Protein AF-A0A347WMI6-F1 (afdb_monomer_lite)

InterPro domains:
  IPR008792 Coenzyme PQQ synthesis protein D [PF05402] (23-53)
  IPR041881 Coenzyme PQQ synthesis protein D superfamily [G3DSA:1.10.10.1150] (3-57)

Foldseek 3Di:
DAADDPQWDWDQDPNWIWIDHPPDIDTDDPLVVLLNVVRHVPDDPVRSVVVCCVPPNVDDPPCVVVSVPD

Sequence (70 aa):
MYSKSLKTYLAKVEEKFIITDTIDVYEVNEVGARIFDLCNGKNTVEDIAIVLAKTKYKFLIIFLYFLKCS

pLDDT: mean 70.59, std 15.04, range [32.03, 86.0]

Radius of gyration: 11.94 Å; chains: 1; bounding box: 26×19×29 Å

Structure (mmCIF, N/CA/C/O backbone):
data_AF-A0A347WMI6-F1
#
_entry.id   AF-A0A347WMI6-F1
#
loop_
_atom_site.group_PDB
_atom_site.id
_atom_site.type_symbol
_atom_site.label_atom_id
_atom_site.label_alt_id
_atom_site.label_comp_id
_atom_site.label_asym_id
_atom_site.label_entity_id
_atom_site.label_seq_id
_atom_site.pdbx_PDB_ins_code
_atom_site.Cartn_x
_atom_site.Cartn_y
_atom_site.Cartn_z
_atom_site.occupancy
_atom_site.B_iso_or_equiv
_atom_site.auth_seq_id
_atom_site.auth_comp_id
_atom_site.auth_asym_id
_atom_site.auth_atom_id
_atom_site.pdbx_PDB_model_num
ATOM 1 N N . MET A 1 1 ? 10.748 2.996 8.528 1.00 60.41 1 MET A N 1
ATOM 2 C CA . MET A 1 1 ? 9.719 3.872 7.922 1.00 60.41 1 MET A CA 1
ATOM 3 C C . MET A 1 1 ? 9.387 3.295 6.559 1.00 60.41 1 MET A C 1
ATOM 5 O O . MET A 1 1 ? 10.323 2.924 5.862 1.00 60.41 1 MET A O 1
ATOM 9 N N . TYR A 1 2 ? 8.107 3.143 6.213 1.00 60.91 2 TYR A N 1
ATOM 10 C CA . TYR A 1 2 ? 7.715 2.530 4.936 1.00 60.91 2 TYR A CA 1
ATOM 11 C C . TYR A 1 2 ? 7.533 3.609 3.873 1.00 60.91 2 TYR A C 1
ATOM 13 O O . TY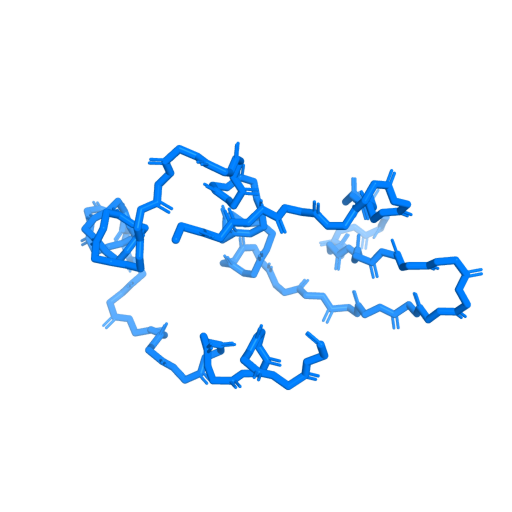R A 1 2 ? 6.756 4.548 4.057 1.00 60.91 2 TYR A O 1
ATOM 21 N N . SER A 1 3 ? 8.257 3.476 2.768 1.00 61.69 3 SER A N 1
ATOM 22 C CA . SER A 1 3 ? 8.177 4.356 1.605 1.00 61.69 3 SER A CA 1
ATOM 23 C C . SER A 1 3 ? 7.661 3.582 0.400 1.00 61.69 3 SER A C 1
ATOM 25 O O . SER A 1 3 ? 8.110 2.465 0.151 1.00 61.69 3 SER A O 1
ATOM 27 N N . LYS A 1 4 ? 6.763 4.193 -0.375 1.00 69.06 4 LYS A N 1
ATOM 28 C CA . LYS A 1 4 ? 6.422 3.728 -1.725 1.00 69.06 4 LYS A CA 1
ATOM 29 C C . LYS A 1 4 ? 7.685 3.553 -2.570 1.00 69.06 4 LYS A C 1
ATOM 31 O O . LYS A 1 4 ? 8.589 4.389 -2.516 1.00 69.06 4 LYS A O 1
ATOM 36 N N . SER A 1 5 ? 7.708 2.508 -3.391 1.00 71.25 5 SER A N 1
ATOM 37 C CA . SER A 1 5 ? 8.675 2.412 -4.484 1.00 71.25 5 SER A CA 1
ATOM 38 C C . SER A 1 5 ? 8.408 3.543 -5.483 1.00 71.25 5 SER A C 1
ATOM 40 O O . SER A 1 5 ? 7.251 3.867 -5.764 1.00 71.25 5 SER A O 1
ATOM 42 N N . LEU A 1 6 ? 9.466 4.147 -6.034 1.00 65.06 6 LEU A N 1
ATOM 43 C CA . LEU A 1 6 ? 9.382 5.317 -6.927 1.00 65.06 6 LEU A CA 1
ATOM 44 C C . LEU A 1 6 ? 8.509 5.086 -8.170 1.00 65.06 6 LEU A C 1
ATOM 46 O O . LEU A 1 6 ? 8.040 6.046 -8.774 1.00 65.06 6 LEU A O 1
ATOM 50 N N . LYS A 1 7 ? 8.303 3.824 -8.556 1.00 73.00 7 LYS A N 1
ATOM 51 C CA . LYS A 1 7 ? 7.535 3.427 -9.742 1.00 73.00 7 LYS A CA 1
ATOM 52 C C . LYS A 1 7 ? 6.145 2.885 -9.417 1.00 73.00 7 LYS A C 1
ATOM 54 O O . LYS A 1 7 ? 5.445 2.462 -10.330 1.00 73.00 7 LYS A O 1
ATOM 59 N N . THR A 1 8 ? 5.742 2.911 -8.145 1.00 77.81 8 THR A N 1
ATOM 60 C CA . THR A 1 8 ? 4.431 2.408 -7.719 1.00 77.81 8 THR A CA 1
ATOM 61 C C . THR A 1 8 ? 3.379 3.508 -7.680 1.00 77.81 8 THR A C 1
ATOM 63 O O . THR A 1 8 ? 3.605 4.579 -7.116 1.00 77.81 8 THR A O 1
ATOM 66 N N . TYR A 1 9 ? 2.211 3.239 -8.260 1.00 81.88 9 TYR A N 1
ATOM 67 C CA . TYR A 1 9 ? 1.076 4.161 -8.286 1.00 81.88 9 TYR A CA 1
ATOM 68 C C . TYR A 1 9 ? -0.226 3.433 -7.952 1.00 81.88 9 TYR A C 1
ATOM 70 O O . TYR A 1 9 ? -0.371 2.237 -8.188 1.00 81.88 9 TYR A O 1
ATOM 78 N N . LEU A 1 10 ? -1.157 4.175 -7.351 1.00 83.62 10 LEU A N 1
ATOM 79 C CA . LEU A 1 10 ? -2.494 3.706 -7.007 1.00 83.62 10 LEU A CA 1
ATOM 80 C C . LEU A 1 10 ? -3.485 4.296 -8.011 1.00 83.62 10 LEU A C 1
ATOM 82 O O . LEU A 1 10 ? -3.579 5.517 -8.138 1.00 83.62 10 LEU A O 1
ATOM 86 N N . ALA A 1 11 ? -4.238 3.437 -8.685 1.00 84.50 11 ALA A N 1
ATOM 87 C CA . ALA A 1 11 ? -5.298 3.810 -9.610 1.00 84.50 11 ALA A CA 1
ATOM 88 C C . ALA A 1 11 ? -6.649 3.267 -9.127 1.00 84.50 11 ALA A C 1
ATOM 90 O O . ALA A 1 11 ? -6.719 2.220 -8.482 1.00 84.50 11 ALA A O 1
ATOM 91 N N . LYS A 1 12 ? -7.732 3.978 -9.453 1.00 86.00 12 LYS A N 1
ATOM 92 C CA . LYS A 1 12 ? -9.106 3.499 -9.268 1.00 86.00 12 LYS A CA 1
ATOM 93 C C . LYS A 1 12 ? -9.713 3.238 -10.642 1.00 86.00 12 LYS A C 1
ATOM 95 O O . LYS A 1 12 ? -9.844 4.174 -11.426 1.00 86.00 12 LYS A O 1
ATOM 100 N N . VAL A 1 13 ? -10.077 1.991 -10.921 1.00 85.81 13 VAL A N 1
ATOM 101 C CA . VAL A 1 13 ? -10.645 1.557 -12.207 1.00 85.81 13 VAL A CA 1
ATOM 102 C C . VAL A 1 13 ? -11.896 0.745 -11.915 1.00 85.81 13 VAL A C 1
ATOM 104 O O . VAL A 1 13 ? -11.816 -0.207 -11.152 1.00 85.81 13 VAL A O 1
ATOM 107 N N . GLU A 1 14 ? -13.041 1.133 -12.487 1.00 78.44 14 GLU A N 1
ATOM 108 C CA . GLU A 1 14 ? -14.295 0.355 -12.418 1.00 78.44 14 GLU A CA 1
ATOM 109 C C . GLU A 1 14 ? -14.631 -0.142 -10.996 1.00 78.44 14 GLU A C 1
ATOM 111 O O . GLU A 1 14 ? -14.901 -1.314 -10.768 1.00 78.44 14 GLU A O 1
ATOM 116 N N . GLU A 1 15 ? -14.552 0.767 -10.016 1.00 83.00 15 GLU A N 1
ATOM 117 C CA . GLU A 1 15 ? -14.787 0.521 -8.576 1.00 83.00 15 GLU A CA 1
ATOM 118 C C . GLU A 1 15 ? -13.710 -0.278 -7.822 1.00 83.00 15 GLU A C 1
ATOM 120 O O . GLU A 1 15 ? -13.762 -0.361 -6.594 1.00 83.00 15 GLU A O 1
ATOM 125 N N . LYS A 1 16 ? -12.676 -0.763 -8.507 1.00 80.88 16 LYS A N 1
ATOM 126 C CA . LYS A 1 16 ? -11.535 -1.464 -7.910 1.00 80.88 16 LYS A CA 1
ATOM 127 C C . LYS A 1 16 ? -10.362 -0.523 -7.660 1.00 80.88 16 LYS A C 1
ATOM 129 O O . LYS A 1 16 ? -10.137 0.427 -8.415 1.00 80.88 16 LYS A O 1
ATOM 134 N N . PHE A 1 17 ? -9.589 -0.799 -6.610 1.00 83.94 17 PHE A N 1
ATOM 135 C CA . PHE A 1 17 ? -8.310 -0.132 -6.377 1.00 83.94 17 PHE A CA 1
ATOM 136 C C . PHE A 1 17 ? -7.179 -1.025 -6.866 1.00 83.94 17 PHE A C 1
ATOM 138 O O . PHE A 1 17 ? -7.148 -2.218 -6.581 1.00 83.94 17 PHE A O 1
ATOM 145 N N . ILE A 1 18 ? -6.247 -0.446 -7.609 1.00 85.56 18 ILE A N 1
ATOM 146 C CA . ILE A 1 18 ? -5.153 -1.176 -8.236 1.00 85.56 18 ILE A CA 1
AT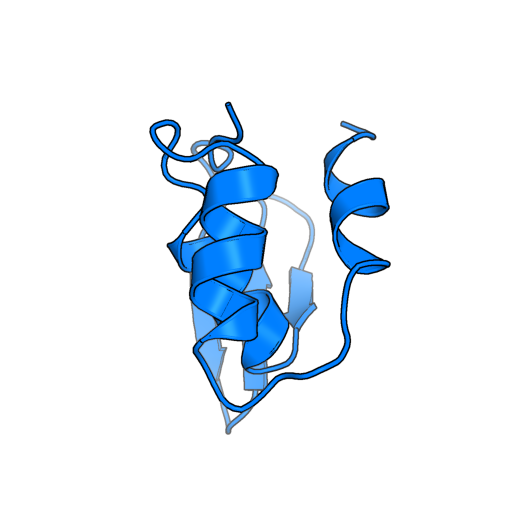OM 147 C C . ILE A 1 18 ? -3.848 -0.482 -7.875 1.00 85.56 18 ILE A C 1
ATOM 149 O O . ILE A 1 18 ? -3.711 0.724 -8.072 1.00 85.56 18 ILE A O 1
ATOM 153 N N . ILE A 1 19 ? -2.894 -1.244 -7.349 1.00 84.00 19 ILE A N 1
ATOM 154 C CA . ILE A 1 19 ? -1.509 -0.817 -7.178 1.00 84.00 19 ILE A CA 1
ATOM 155 C C . ILE A 1 19 ? -0.707 -1.439 -8.306 1.00 84.00 19 ILE A C 1
ATOM 157 O O . ILE A 1 19 ? -0.671 -2.656 -8.456 1.00 84.00 19 ILE A O 1
ATOM 161 N N . THR A 1 20 ? -0.048 -0.608 -9.089 1.00 80.25 20 THR A N 1
ATOM 162 C CA . THR A 1 20 ? 0.820 -1.056 -10.176 1.00 80.25 20 THR A CA 1
ATOM 163 C C . THR A 1 20 ? 2.262 -0.755 -9.814 1.00 80.25 20 THR A C 1
ATOM 165 O O . THR A 1 20 ? 2.581 0.382 -9.461 1.00 80.25 20 THR A O 1
ATOM 168 N N . ASP A 1 21 ? 3.123 -1.756 -9.929 1.00 75.00 21 ASP A N 1
ATOM 169 C CA . ASP A 1 21 ? 4.561 -1.578 -10.102 1.00 75.00 21 ASP A CA 1
ATOM 170 C C . ASP A 1 21 ? 4.884 -1.726 -11.599 1.00 75.00 21 ASP A C 1
ATOM 172 O O . ASP A 1 21 ? 4.046 -2.119 -12.404 1.00 75.00 21 ASP A O 1
ATOM 176 N N . THR A 1 22 ? 6.104 -1.392 -11.993 1.00 70.19 22 THR A N 1
ATOM 177 C CA . THR A 1 22 ? 6.624 -1.395 -13.365 1.00 70.19 22 THR A CA 1
ATOM 178 C C . THR A 1 22 ? 6.283 -2.643 -14.198 1.00 70.19 22 THR A C 1
ATOM 180 O O . THR A 1 22 ? 6.309 -2.566 -15.423 1.00 70.19 22 THR A O 1
ATOM 183 N N . ILE A 1 23 ? 6.015 -3.782 -13.553 1.00 73.94 23 ILE A N 1
ATOM 184 C CA . ILE A 1 23 ? 5.724 -5.075 -14.188 1.00 73.94 23 ILE A CA 1
ATOM 185 C C . ILE A 1 23 ? 4.445 -5.703 -13.609 1.00 73.94 23 ILE A C 1
ATOM 187 O O . ILE A 1 23 ? 3.671 -6.298 -14.356 1.00 73.94 23 ILE A O 1
ATOM 191 N N . ASP A 1 24 ? 4.193 -5.533 -12.309 1.00 76.75 24 ASP A N 1
ATOM 192 C CA . ASP A 1 24 ? 3.116 -6.227 -11.604 1.00 76.75 24 ASP A CA 1
ATOM 193 C C . ASP A 1 24 ? 1.916 -5.331 -11.296 1.00 76.75 24 ASP A C 1
ATOM 195 O O . ASP A 1 24 ? 2.042 -4.143 -10.994 1.00 76.75 24 ASP A O 1
ATOM 199 N N . VAL A 1 25 ? 0.732 -5.941 -11.306 1.00 79.50 25 VAL A N 1
ATOM 200 C CA . VAL A 1 25 ? -0.540 -5.284 -11.006 1.00 79.50 25 VAL A CA 1
ATOM 201 C C . VAL A 1 25 ? -1.218 -6.021 -9.858 1.00 79.50 25 VAL A C 1
ATOM 203 O O . VAL A 1 25 ? -1.535 -7.203 -9.967 1.00 79.50 25 VAL A O 1
ATOM 206 N N . TYR A 1 26 ? -1.470 -5.309 -8.765 1.00 80.06 26 TYR A N 1
ATOM 207 C CA . TYR A 1 26 ? -2.102 -5.832 -7.561 1.00 80.06 26 TYR A CA 1
ATOM 208 C C . TYR A 1 26 ? -3.465 -5.178 -7.365 1.00 80.06 26 TYR A C 1
ATOM 210 O O . TYR A 1 26 ? -3.562 -3.972 -7.138 1.00 80.06 26 TYR A O 1
ATOM 218 N N . GLU A 1 27 ? -4.530 -5.973 -7.415 1.00 81.50 27 GLU A N 1
ATOM 219 C CA . GLU A 1 27 ? -5.854 -5.519 -6.992 1.00 81.50 27 GLU A CA 1
ATOM 220 C C . GLU A 1 27 ? -5.898 -5.463 -5.460 1.00 81.50 27 GLU A C 1
ATOM 222 O O . GLU A 1 27 ? -5.561 -6.427 -4.769 1.00 81.50 27 GLU A O 1
ATOM 227 N N . VAL A 1 28 ? -6.307 -4.319 -4.921 1.00 81.94 28 VAL A N 1
ATOM 228 C CA . VAL A 1 28 ? -6.460 -4.094 -3.487 1.00 81.94 28 VAL A CA 1
ATOM 229 C C . VAL A 1 28 ? -7.862 -3.586 -3.181 1.00 81.94 28 VAL A C 1
ATOM 231 O O . VAL A 1 28 ? -8.549 -2.995 -4.010 1.00 81.94 28 VAL A O 1
ATOM 234 N N . ASN A 1 29 ? -8.303 -3.813 -1.950 1.00 84.31 29 ASN A N 1
ATOM 235 C CA . ASN A 1 29 ? -9.523 -3.200 -1.445 1.00 84.31 29 ASN A CA 1
ATOM 236 C C . ASN A 1 29 ? -9.247 -1.766 -0.950 1.00 84.31 29 ASN A C 1
ATOM 238 O O . ASN A 1 29 ? -8.109 -1.291 -0.931 1.00 84.31 29 ASN A O 1
ATOM 242 N N . GLU A 1 30 ? -10.297 -1.081 -0.498 1.00 83.19 30 GLU A N 1
ATOM 243 C CA . GLU A 1 30 ? -10.210 0.290 0.021 1.00 83.19 30 GLU A CA 1
ATOM 244 C C . GLU A 1 30 ? -9.195 0.433 1.172 1.00 83.19 30 GLU A C 1
ATOM 246 O O . GLU A 1 30 ? -8.472 1.427 1.259 1.00 83.19 30 GLU A O 1
ATOM 251 N N . VAL A 1 31 ? -9.080 -0.589 2.028 1.00 82.56 31 VAL A N 1
ATOM 252 C CA . VAL A 1 31 ? -8.122 -0.601 3.144 1.00 82.56 31 VAL A CA 1
ATOM 253 C C . VAL A 1 31 ? -6.686 -0.664 2.627 1.00 82.56 31 VAL A C 1
ATOM 255 O O . VAL A 1 31 ? -5.841 0.104 3.083 1.00 82.56 31 VAL A O 1
ATOM 258 N N . GLY A 1 32 ? -6.405 -1.527 1.648 1.00 79.50 32 GLY A N 1
ATOM 259 C CA . GLY A 1 32 ? -5.090 -1.624 1.011 1.00 79.50 32 GLY A CA 1
ATOM 260 C C . GLY A 1 32 ? -4.692 -0.331 0.296 1.00 79.50 32 GLY A C 1
ATOM 261 O O . GLY A 1 32 ? -3.567 0.142 0.457 1.00 79.50 32 GLY A O 1
ATOM 262 N N . ALA A 1 33 ? -5.636 0.302 -0.401 1.00 83.38 33 ALA A N 1
ATOM 263 C CA . ALA A 1 33 ? -5.442 1.612 -1.018 1.00 83.38 33 ALA A CA 1
ATOM 264 C C . ALA A 1 33 ? -5.099 2.694 0.020 1.00 83.38 33 ALA A C 1
ATOM 266 O O . ALA A 1 33 ? -4.189 3.502 -0.183 1.00 83.38 33 ALA A O 1
ATOM 267 N N . ARG A 1 34 ? -5.784 2.682 1.171 1.00 83.50 34 ARG A N 1
ATOM 268 C CA . ARG A 1 34 ? -5.524 3.625 2.262 1.00 83.50 34 ARG A CA 1
ATOM 269 C C . ARG A 1 34 ? -4.172 3.391 2.930 1.00 83.50 34 ARG A C 1
ATOM 271 O O . ARG A 1 34 ? -3.478 4.360 3.220 1.00 83.50 34 ARG A O 1
ATOM 278 N N . ILE A 1 35 ? -3.788 2.131 3.148 1.00 83.31 35 ILE A N 1
ATOM 279 C CA . ILE A 1 35 ? -2.448 1.766 3.633 1.00 83.31 35 ILE A CA 1
ATOM 280 C C . ILE A 1 35 ? -1.392 2.305 2.672 1.00 83.31 35 ILE A C 1
ATOM 282 O O . ILE A 1 35 ? -0.464 2.982 3.109 1.00 83.31 35 ILE A O 1
ATOM 286 N N . PHE A 1 36 ? -1.560 2.057 1.369 1.00 82.50 36 PHE A N 1
ATOM 287 C CA . PHE A 1 36 ? -0.635 2.545 0.353 1.00 82.50 36 PHE A CA 1
ATOM 288 C C . PHE A 1 36 ? -0.496 4.063 0.428 1.00 82.50 36 PHE A C 1
ATOM 290 O O . PHE A 1 36 ? 0.622 4.560 0.483 1.00 82.50 36 PHE A O 1
ATOM 297 N N . ASP A 1 37 ? -1.599 4.808 0.515 1.00 82.75 37 ASP A N 1
ATOM 298 C CA . ASP A 1 37 ? -1.579 6.268 0.638 1.00 82.75 37 ASP A CA 1
ATOM 299 C C . ASP A 1 37 ? -0.735 6.759 1.833 1.00 82.75 37 ASP A C 1
ATOM 301 O O . ASP A 1 37 ? 0.063 7.692 1.704 1.00 82.75 37 ASP A O 1
ATOM 305 N N . LEU A 1 38 ? -0.824 6.056 2.966 1.00 82.06 38 LEU A N 1
ATOM 306 C CA . LEU A 1 38 ? -0.100 6.369 4.198 1.00 82.06 3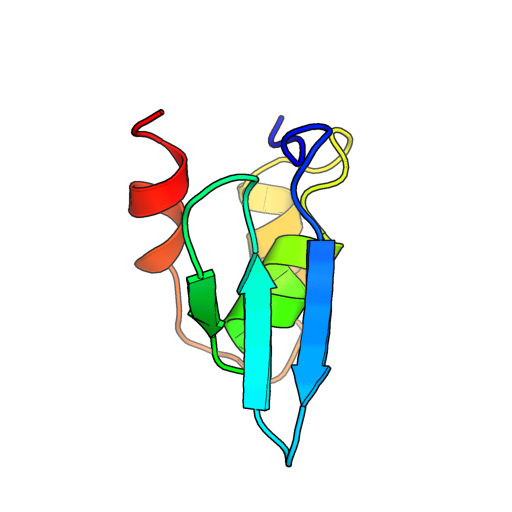8 LEU A CA 1
ATOM 307 C C . LEU A 1 38 ? 1.389 5.966 4.175 1.00 82.06 38 LEU 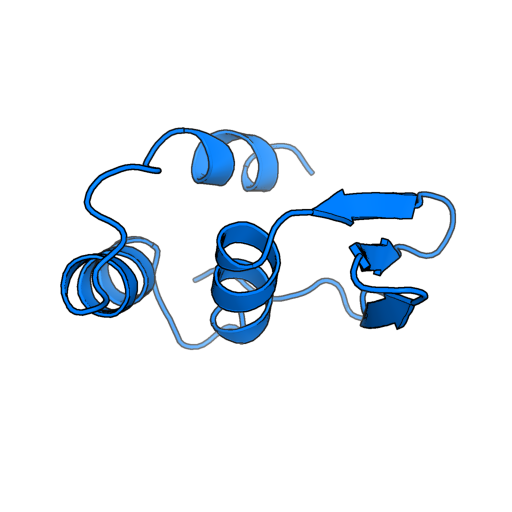A C 1
ATOM 309 O O . LEU A 1 38 ? 2.160 6.492 4.982 1.00 82.06 38 LEU A O 1
ATOM 313 N N . CYS A 1 39 ? 1.830 5.103 3.255 1.00 79.81 39 CYS A N 1
ATOM 314 C CA . CYS A 1 39 ? 3.233 4.692 3.086 1.00 79.81 39 CYS A CA 1
ATOM 315 C C . CYS A 1 39 ? 4.084 5.771 2.379 1.00 79.81 39 CYS A C 1
ATOM 317 O O . CYS A 1 39 ? 4.595 5.583 1.278 1.00 79.81 39 CYS A O 1
ATOM 319 N N . ASN A 1 40 ? 4.241 6.943 2.992 1.00 75.62 40 ASN A N 1
ATOM 320 C CA . ASN A 1 40 ? 4.913 8.110 2.399 1.00 75.62 40 ASN A CA 1
ATOM 321 C C . ASN A 1 40 ? 6.355 8.341 2.900 1.00 75.62 40 ASN A C 1
ATOM 323 O O . ASN A 1 40 ? 6.893 9.436 2.747 1.00 75.62 40 ASN A O 1
ATOM 327 N N . GLY A 1 41 ? 6.969 7.347 3.547 1.00 71.50 41 GLY A N 1
ATOM 328 C CA . GLY A 1 41 ? 8.310 7.458 4.124 1.00 71.50 41 GLY A CA 1
ATOM 329 C C . GLY A 1 41 ? 8.379 8.257 5.427 1.00 71.50 41 GLY A C 1
ATOM 330 O O . GLY A 1 41 ? 9.457 8.332 6.003 1.00 71.50 41 GLY A O 1
ATOM 331 N N . LYS A 1 42 ? 7.261 8.821 5.913 1.00 76.44 42 LYS A N 1
ATOM 332 C CA . LYS A 1 42 ? 7.173 9.545 7.197 1.00 76.44 42 LYS A CA 1
ATOM 333 C C . LYS A 1 42 ? 6.540 8.710 8.307 1.00 76.44 42 LYS A C 1
ATOM 335 O O . LYS A 1 42 ? 6.902 8.874 9.464 1.00 76.44 42 LYS A O 1
ATOM 340 N N . ASN A 1 43 ? 5.634 7.806 7.945 1.00 78.69 43 ASN A N 1
ATOM 341 C CA . ASN A 1 43 ? 4.870 7.014 8.901 1.00 78.69 43 ASN A CA 1
ATOM 342 C C . ASN A 1 43 ? 5.555 5.670 9.206 1.00 78.69 43 ASN A C 1
ATOM 344 O O . ASN A 1 43 ? 6.095 4.992 8.318 1.00 78.69 43 ASN A O 1
ATOM 348 N N . THR A 1 44 ? 5.537 5.281 10.479 1.00 80.00 44 THR A N 1
ATOM 349 C CA . THR A 1 44 ? 5.881 3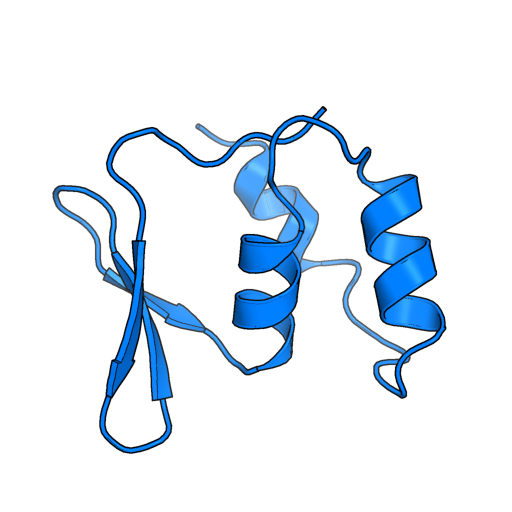.927 10.936 1.00 80.00 44 THR A CA 1
ATOM 350 C C . THR A 1 44 ? 4.694 2.973 10.760 1.00 80.00 44 THR A C 1
ATOM 352 O O . THR A 1 44 ? 3.596 3.398 10.394 1.00 80.00 44 THR A O 1
ATOM 355 N N . VAL A 1 45 ? 4.895 1.669 10.988 1.00 77.81 45 VAL A N 1
ATOM 356 C CA . VAL A 1 45 ? 3.782 0.696 10.932 1.00 77.81 45 VAL A CA 1
ATOM 357 C C . VAL A 1 45 ? 2.737 1.043 11.975 1.00 77.81 45 VAL A C 1
ATOM 359 O O . VAL A 1 45 ? 1.540 0.973 11.720 1.00 77.81 45 VAL A O 1
ATOM 362 N N . GLU A 1 46 ? 3.222 1.428 13.145 1.00 78.62 46 GLU A N 1
ATOM 363 C CA . GLU A 1 46 ? 2.456 1.781 14.319 1.00 78.62 46 GLU A CA 1
ATOM 364 C C . GLU A 1 46 ? 1.591 3.012 14.033 1.00 78.62 46 GLU A C 1
ATOM 366 O O . GLU A 1 46 ? 0.393 2.990 14.308 1.00 78.62 46 GLU A O 1
ATOM 371 N N . ASP A 1 47 ? 2.147 4.037 13.378 1.00 79.62 47 ASP A N 1
ATOM 372 C CA . ASP A 1 47 ? 1.390 5.227 12.966 1.00 79.62 47 ASP A CA 1
ATOM 373 C C . ASP A 1 47 ? 0.267 4.874 11.984 1.00 79.62 47 ASP A C 1
ATOM 375 O O . ASP A 1 47 ? -0.877 5.311 12.141 1.00 79.62 47 ASP A O 1
ATOM 379 N N . ILE A 1 48 ? 0.576 4.045 10.981 1.00 81.00 48 ILE A N 1
ATOM 380 C CA . ILE A 1 48 ? -0.400 3.583 9.987 1.00 81.00 48 ILE A CA 1
ATOM 381 C C . ILE A 1 48 ? -1.505 2.775 10.681 1.00 81.00 48 ILE A C 1
ATOM 383 O O . ILE A 1 48 ? -2.690 3.020 10.448 1.00 81.00 48 ILE A O 1
ATOM 387 N N . ALA A 1 49 ? -1.138 1.863 11.583 1.00 76.25 49 ALA A N 1
ATOM 388 C CA . ALA A 1 49 ? -2.077 1.055 12.350 1.00 76.25 49 ALA A CA 1
ATOM 389 C C . ALA A 1 49 ? -2.984 1.915 13.244 1.00 76.25 49 ALA A C 1
ATOM 391 O O . ALA A 1 49 ? -4.185 1.663 13.303 1.00 76.25 49 ALA A O 1
ATOM 392 N N . ILE A 1 50 ? -2.457 2.966 13.881 1.00 80.19 50 ILE A N 1
ATOM 393 C CA . ILE A 1 50 ? -3.245 3.911 14.689 1.00 80.19 50 ILE A CA 1
ATOM 394 C C . ILE A 1 50 ? -4.257 4.669 13.820 1.00 80.19 50 ILE A C 1
ATOM 396 O O . ILE A 1 50 ? -5.413 4.830 14.216 1.00 80.19 50 ILE A O 1
ATOM 400 N N . VAL A 1 51 ? -3.855 5.132 12.633 1.00 77.31 51 VAL A N 1
ATOM 401 C CA . VAL A 1 51 ? -4.754 5.833 11.698 1.00 77.31 51 VAL A CA 1
ATOM 402 C C . VAL A 1 51 ? -5.867 4.903 11.199 1.00 77.31 51 VAL A C 1
ATOM 404 O O . VAL A 1 51 ? -7.030 5.313 11.123 1.00 77.31 51 VAL A O 1
ATOM 407 N N . LEU A 1 52 ? -5.537 3.642 10.916 1.00 75.94 52 LEU A N 1
ATOM 408 C CA . LEU A 1 52 ? -6.500 2.635 10.464 1.00 75.94 52 LEU A CA 1
ATOM 409 C C . LEU A 1 52 ? -7.436 2.168 11.578 1.00 75.94 52 LEU A C 1
ATOM 411 O O . LEU A 1 52 ? -8.622 1.995 11.331 1.00 75.94 52 LEU A O 1
ATOM 415 N N . ALA A 1 53 ? -6.940 2.042 12.809 1.00 70.50 53 ALA A N 1
ATOM 416 C CA . ALA A 1 53 ? -7.748 1.686 13.973 1.00 70.50 53 ALA A CA 1
ATOM 417 C C . ALA A 1 53 ? -8.757 2.784 14.359 1.00 70.50 53 ALA A C 1
ATOM 419 O O . ALA A 1 53 ? -9.799 2.489 14.943 1.00 70.50 53 ALA A O 1
ATOM 420 N N . LYS A 1 54 ? -8.460 4.052 14.036 1.00 67.38 54 LYS A N 1
ATOM 421 C CA . LYS A 1 54 ? -9.394 5.184 14.195 1.00 67.38 54 LYS A CA 1
ATOM 422 C C . LYS A 1 54 ? -10.476 5.218 13.119 1.00 67.38 54 LYS A C 1
ATOM 424 O O . LYS A 1 54 ? -11.553 5.764 13.347 1.00 67.38 54 LYS A O 1
ATOM 429 N N . THR A 1 55 ? -10.196 4.666 11.943 1.00 58.19 55 THR A N 1
ATOM 430 C CA . THR A 1 55 ? -11.220 4.415 10.927 1.00 58.19 55 THR A CA 1
ATOM 431 C C . THR A 1 55 ? -11.929 3.098 11.268 1.00 58.19 55 THR A C 1
ATOM 433 O O . THR A 1 55 ? -11.408 2.282 12.016 1.00 58.19 55 THR A O 1
ATOM 436 N N . LYS A 1 56 ? -13.163 2.873 10.803 1.00 57.12 56 LYS A N 1
ATOM 437 C CA . LYS A 1 56 ? -14.012 1.720 11.201 1.00 57.12 56 LYS A CA 1
ATOM 438 C C . LYS A 1 56 ? -13.439 0.322 10.849 1.00 57.12 56 LYS A C 1
ATOM 440 O O . LYS A 1 56 ? -14.136 -0.682 10.987 1.00 57.12 56 LYS A O 1
ATOM 445 N N . TYR A 1 57 ? -12.186 0.232 10.410 1.00 55.50 57 TYR A N 1
ATOM 446 C CA . TYR A 1 57 ? -11.503 -0.966 9.941 1.00 55.50 57 TYR A CA 1
ATOM 447 C C . TYR A 1 57 ? -10.822 -1.686 11.111 1.00 55.50 57 TYR A C 1
ATOM 449 O O . TYR A 1 57 ? -9.614 -1.615 11.312 1.00 55.50 57 TYR A O 1
ATOM 457 N N . LYS A 1 58 ? -11.617 -2.401 11.913 1.00 47.69 58 LYS A N 1
ATOM 458 C CA . LYS A 1 58 ? -11.165 -3.086 13.139 1.00 47.69 58 LYS A CA 1
ATOM 459 C C . LYS A 1 58 ? -10.239 -4.296 12.897 1.00 47.69 58 LYS A C 1
ATOM 461 O O . LYS A 1 58 ? -9.915 -5.005 13.844 1.00 47.69 58 LYS A O 1
ATOM 466 N N . PHE A 1 59 ? -9.830 -4.576 11.661 1.00 51.16 59 PHE A N 1
ATOM 467 C CA . PHE A 1 59 ? -9.087 -5.790 11.327 1.00 51.16 59 PHE A CA 1
ATOM 468 C C . PHE A 1 59 ? -8.314 -5.619 10.014 1.00 51.16 59 PHE A C 1
ATOM 470 O O . PHE A 1 59 ? -8.931 -5.670 8.958 1.00 51.16 59 PHE A O 1
ATOM 477 N N . LEU A 1 60 ? -6.987 -5.428 10.068 1.00 46.00 60 LEU A N 1
ATOM 478 C CA . LEU A 1 60 ? -6.046 -5.917 9.042 1.00 46.00 60 LEU A CA 1
ATOM 479 C C . LEU A 1 60 ? -4.577 -5.692 9.470 1.00 46.00 60 LEU A C 1
ATOM 481 O O . LEU A 1 60 ? -3.895 -4.796 8.989 1.00 46.00 60 LEU A O 1
ATOM 485 N N . ILE A 1 61 ? -4.058 -6.528 10.374 1.00 47.22 61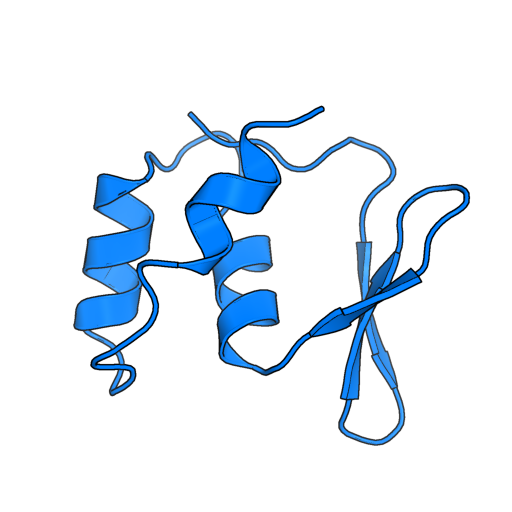 ILE A N 1
ATOM 486 C CA . ILE A 1 61 ? -2.608 -6.570 10.688 1.00 47.22 61 ILE A CA 1
ATOM 487 C C . ILE A 1 61 ? -1.849 -7.519 9.729 1.00 47.22 61 ILE A C 1
ATOM 489 O O . ILE A 1 61 ? -0.624 -7.568 9.717 1.00 47.22 61 ILE A O 1
ATOM 493 N N . ILE A 1 62 ? -2.557 -8.235 8.848 1.00 45.28 62 ILE A N 1
ATOM 494 C CA . ILE A 1 62 ? -1.973 -9.321 8.043 1.00 45.28 62 ILE A CA 1
ATOM 495 C C . ILE A 1 62 ? -1.269 -8.814 6.763 1.00 45.28 62 ILE A C 1
ATOM 497 O O . ILE A 1 62 ? -0.320 -9.443 6.307 1.00 45.28 62 ILE A O 1
ATOM 501 N N . PHE A 1 63 ? -1.633 -7.649 6.211 1.00 45.75 63 PHE A N 1
ATOM 502 C CA . PHE A 1 63 ? -1.069 -7.182 4.927 1.00 45.75 63 PHE A CA 1
ATOM 503 C C . PHE A 1 63 ? 0.315 -6.512 5.040 1.00 45.75 63 PHE A C 1
ATOM 505 O O . PHE A 1 63 ? 1.062 -6.442 4.068 1.00 45.75 63 PHE A O 1
ATOM 512 N N . LEU A 1 64 ? 0.697 -6.062 6.239 1.00 46.50 64 LEU A N 1
ATOM 513 C CA . LEU A 1 64 ? 1.996 -5.421 6.489 1.00 46.50 64 LEU A CA 1
ATOM 514 C C . LEU A 1 64 ? 3.182 -6.394 6.407 1.00 46.50 64 LEU A C 1
ATOM 516 O O . LEU A 1 64 ? 4.309 -5.956 6.189 1.00 46.50 64 LEU A O 1
ATOM 520 N N . TYR A 1 65 ? 2.940 -7.704 6.519 1.00 41.81 65 TYR A N 1
ATOM 521 C CA . TYR A 1 65 ? 3.984 -8.714 6.328 1.00 41.81 65 TYR A CA 1
ATOM 522 C C . TYR A 1 65 ? 4.406 -8.870 4.859 1.00 41.81 65 TYR A C 1
ATOM 524 O O . TYR A 1 65 ? 5.556 -9.220 4.609 1.00 41.81 65 TYR A O 1
ATOM 532 N N . PHE A 1 66 ? 3.537 -8.549 3.891 1.00 41.38 66 PHE A N 1
ATOM 533 C CA . PHE A 1 66 ? 3.866 -8.656 2.462 1.00 41.38 66 PHE A CA 1
ATOM 534 C C . PHE A 1 66 ? 4.810 -7.538 1.988 1.00 41.38 66 PHE A C 1
ATOM 536 O O . PHE A 1 66 ? 5.682 -7.775 1.161 1.00 41.38 66 PHE A O 1
ATOM 543 N N . LEU A 1 67 ? 4.721 -6.343 2.585 1.00 44.12 67 LEU A N 1
ATOM 544 C CA . LEU A 1 67 ? 5.619 -5.211 2.298 1.00 44.12 67 LEU A CA 1
ATOM 545 C C . LEU A 1 67 ? 7.032 -5.375 2.889 1.00 44.12 67 LEU A C 1
ATOM 547 O O . LEU A 1 67 ? 7.890 -4.531 2.650 1.00 44.12 67 LEU A O 1
ATOM 551 N N . LYS A 1 68 ? 7.279 -6.434 3.672 1.00 37.75 68 LYS A N 1
ATOM 552 C CA . LYS A 1 68 ? 8.591 -6.749 4.259 1.00 37.75 68 LYS A CA 1
ATOM 553 C C . LYS A 1 68 ? 9.446 -7.672 3.373 1.00 37.75 68 LYS A C 1
ATOM 555 O O . LYS A 1 68 ? 10.586 -7.947 3.730 1.00 37.75 68 LYS A O 1
ATOM 560 N N . CYS A 1 69 ? 8.916 -8.132 2.238 1.00 32.03 69 CYS A N 1
ATOM 561 C CA . CYS A 1 69 ? 9.614 -8.982 1.272 1.00 32.03 69 CYS A CA 1
ATOM 562 C C . CYS A 1 69 ? 9.713 -8.293 -0.098 1.00 32.03 69 CYS A C 1
ATOM 564 O O . CYS A 1 69 ? 9.069 -8.723 -1.050 1.00 32.03 69 CYS A O 1
ATOM 566 N N . SER A 1 70 ? 10.500 -7.222 -0.199 1.00 34.19 70 SER A N 1
ATOM 567 C CA . SER A 1 70 ? 11.219 -6.799 -1.417 1.00 34.19 70 SER A CA 1
ATOM 568 C C . SER A 1 70 ? 12.305 -5.803 -1.037 1.00 34.19 70 SER A C 1
ATOM 570 O O . SER A 1 70 ? 12.007 -4.910 -0.211 1.00 34.19 70 SER A O 1
#

Secondary structure (DSSP, 8-state):
--B--TT-EEEEETTEEEEE-SS-EEEE-HHHHHHHHH-BSS--HHHHHHHHHHTT-----SGGGGGG--

Organism: NCBI:txid2036206